Protein AF-A0A0J7MPI2-F1 (afdb_monomer_lite)

Structure (mmCIF, N/CA/C/O backbone):
data_AF-A0A0J7MPI2-F1
#
_entry.id   AF-A0A0J7MPI2-F1
#
loop_
_atom_site.group_PDB
_atom_site.id
_atom_site.type_symbol
_atom_site.label_atom_id
_atom_site.label_alt_id
_atom_site.label_comp_id
_atom_site.label_asym_id
_atom_site.label_entity_id
_atom_site.label_seq_id
_atom_site.pdbx_PDB_ins_code
_atom_site.Cartn_x
_atom_site.Cartn_y
_atom_site.Cartn_z
_atom_site.occupancy
_atom_site.B_iso_or_equiv
_atom_site.auth_seq_id
_atom_site.auth_comp_id
_atom_site.auth_asym_id
_atom_site.auth_atom_id
_atom_site.pdbx_PDB_model_num
ATOM 1 N N . MET A 1 1 ? -25.285 4.098 23.190 1.00 69.00 1 MET A N 1
ATOM 2 C CA . MET A 1 1 ? -24.722 2.794 23.599 1.00 69.00 1 MET A CA 1
ATOM 3 C C . MET A 1 1 ? -25.465 1.722 22.834 1.00 69.00 1 MET A C 1
ATOM 5 O O . MET A 1 1 ? -26.681 1.644 22.967 1.00 69.00 1 MET A O 1
ATOM 9 N N . PHE A 1 2 ? -24.765 0.976 21.987 1.00 82.19 2 PHE A N 1
ATOM 10 C CA . PHE A 1 2 ? -25.363 -0.075 21.171 1.00 82.19 2 PHE A CA 1
ATOM 11 C C . PHE A 1 2 ? -24.973 -1.430 21.741 1.00 82.19 2 PHE A C 1
ATOM 13 O O . PHE A 1 2 ? -23.895 -1.594 22.314 1.00 82.19 2 PHE A O 1
ATOM 20 N N . TYR A 1 3 ? -25.859 -2.403 21.594 1.00 88.19 3 TYR A N 1
ATOM 21 C CA . TYR A 1 3 ? -25.545 -3.785 21.900 1.00 88.19 3 TYR A CA 1
ATOM 22 C C . TYR A 1 3 ? -26.071 -4.677 20.789 1.00 88.19 3 TYR A C 1
ATOM 24 O O . TYR A 1 3 ? -27.081 -4.363 20.160 1.00 88.19 3 TYR A O 1
ATOM 32 N N . PHE A 1 4 ? -25.398 -5.799 20.564 1.00 90.12 4 PHE A N 1
ATOM 33 C CA . PHE A 1 4 ? -25.906 -6.837 19.680 1.00 90.12 4 PHE A CA 1
ATOM 34 C C . PHE A 1 4 ? -25.654 -8.224 20.269 1.00 90.12 4 PHE A C 1
ATOM 36 O O . PHE A 1 4 ? -24.736 -8.444 21.066 1.00 90.12 4 PHE A O 1
ATOM 43 N N . GLN A 1 5 ? -26.529 -9.151 19.894 1.00 94.44 5 GLN A N 1
ATOM 44 C CA . GLN A 1 5 ? -26.438 -10.579 20.162 1.00 94.44 5 GLN A CA 1
ATOM 45 C C . GLN A 1 5 ? -26.844 -11.295 18.880 1.00 94.44 5 GLN A C 1
ATOM 47 O O . GLN A 1 5 ? -27.755 -10.851 18.185 1.00 94.44 5 GLN A O 1
ATOM 52 N N . VAL A 1 6 ? -26.158 -12.384 18.564 1.00 93.81 6 VAL A N 1
ATOM 53 C CA . VAL A 1 6 ? -26.423 -13.202 17.378 1.00 93.81 6 VAL A CA 1
ATOM 54 C C . VAL A 1 6 ? -27.024 -14.521 17.843 1.00 93.81 6 VAL A C 1
ATOM 56 O O . VAL A 1 6 ? -26.698 -15.009 18.923 1.00 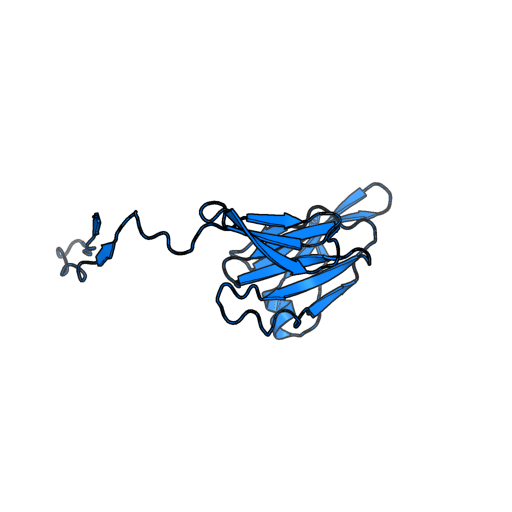93.81 6 VAL A O 1
ATOM 59 N N . GLN A 1 7 ? -27.914 -15.100 17.049 1.00 95.31 7 GLN A N 1
ATOM 60 C CA . GLN A 1 7 ? -28.499 -16.410 17.304 1.00 95.31 7 GLN A CA 1
ATOM 61 C C . GLN A 1 7 ? -28.589 -17.156 15.976 1.00 95.31 7 GLN A C 1
ATOM 63 O O . GLN A 1 7 ? -28.943 -16.559 14.960 1.00 95.31 7 GLN A O 1
ATOM 68 N N . ALA A 1 8 ? -28.259 -18.445 15.972 1.00 94.31 8 ALA A N 1
ATOM 69 C CA . ALA A 1 8 ? -2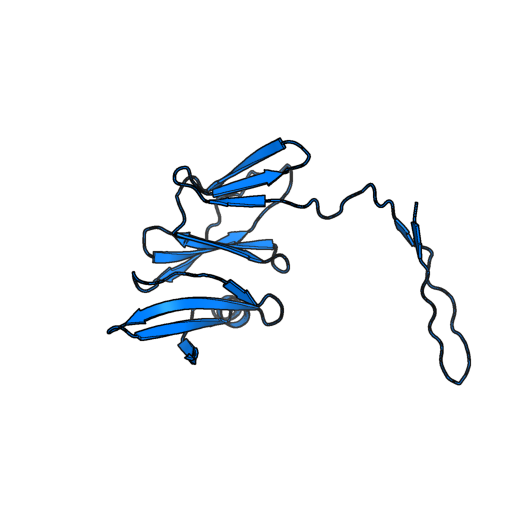8.433 -19.284 14.792 1.00 94.31 8 ALA A CA 1
ATOM 70 C C . ALA A 1 8 ? -29.863 -19.841 14.748 1.00 94.31 8 ALA A C 1
ATOM 72 O O . ALA A 1 8 ? -30.381 -20.286 15.775 1.00 94.31 8 ALA A O 1
ATOM 73 N N . HIS A 1 9 ? -30.477 -19.848 13.565 1.00 96.06 9 HIS A N 1
ATOM 74 C CA . HIS A 1 9 ? -31.795 -20.430 13.321 1.00 96.06 9 HIS A CA 1
ATOM 75 C C . HIS A 1 9 ? -31.705 -21.443 12.178 1.00 96.06 9 HIS A C 1
ATOM 77 O O . HIS A 1 9 ? -31.107 -21.152 11.142 1.00 96.06 9 HIS A O 1
ATOM 83 N N . ASN A 1 10 ? -32.277 -22.628 12.376 1.00 94.31 10 ASN A N 1
ATOM 84 C CA . ASN A 1 10 ? -32.413 -23.660 11.354 1.00 94.31 10 ASN A CA 1
ATOM 85 C C . ASN A 1 10 ? -33.804 -24.314 11.434 1.00 94.31 10 ASN A C 1
ATOM 87 O O . ASN A 1 10 ? -34.626 -23.946 12.269 1.00 94.31 10 ASN A O 1
ATOM 91 N N . GLU A 1 11 ? -34.059 -25.305 10.580 1.00 93.94 11 GLU A N 1
ATOM 92 C CA . GLU A 1 11 ? -35.354 -26.003 10.503 1.00 93.94 11 GLU A CA 1
ATOM 93 C C . GLU A 1 11 ? -35.744 -26.750 11.793 1.00 93.94 11 GLU A C 1
ATOM 95 O O . GLU A 1 11 ? -36.921 -27.013 12.024 1.00 93.94 11 GLU A O 1
ATOM 100 N N . VAL A 1 12 ? -34.771 -27.076 12.651 1.00 92.00 12 VAL A N 1
ATOM 101 C CA . VAL A 1 12 ? -34.980 -27.764 13.939 1.00 92.00 12 VAL A CA 1
ATOM 102 C C . VAL A 1 12 ? -35.236 -26.759 15.075 1.00 92.00 12 VAL A C 1
ATOM 104 O O . VAL A 1 12 ? -35.668 -27.141 16.163 1.00 92.00 12 VAL A O 1
ATOM 107 N N . GLY A 1 13 ? -35.016 -25.465 14.829 1.00 92.69 13 GLY A N 1
ATOM 108 C CA . GLY A 1 13 ? -35.312 -24.376 15.750 1.00 92.69 13 GLY A CA 1
ATOM 109 C C . GLY A 1 13 ? -34.145 -23.412 15.941 1.00 92.69 13 GLY A C 1
ATOM 110 O O . GLY A 1 13 ? -33.254 -23.268 15.102 1.00 92.69 13 GLY A O 1
ATOM 111 N N . THR A 1 14 ? -34.170 -22.704 17.067 1.00 96.06 14 THR A N 1
ATOM 112 C CA . THR A 1 14 ? -33.239 -21.607 17.348 1.00 96.06 14 THR A CA 1
ATOM 113 C C . THR A 1 14 ? -32.230 -22.004 18.426 1.00 96.06 14 THR A C 1
ATOM 115 O O . THR A 1 14 ? -32.611 -22.465 19.502 1.00 96.06 14 THR A O 1
ATOM 118 N N . GLY A 1 15 ? -30.935 -21.820 18.149 1.00 94.25 15 GLY A N 1
ATOM 119 C CA . GLY A 1 15 ? -29.851 -22.055 19.113 1.00 94.25 15 GLY A CA 1
ATOM 120 C C . GLY A 1 15 ? -29.794 -20.983 20.209 1.00 94.25 15 GLY A C 1
ATOM 121 O O . GLY A 1 15 ? -30.583 -20.051 20.187 1.00 94.25 15 GLY A O 1
ATOM 122 N N . PRO A 1 16 ? -28.885 -21.049 21.189 1.00 95.50 16 PRO A N 1
ATOM 123 C CA . PRO A 1 16 ? -28.751 -19.993 22.196 1.00 95.50 16 PRO A CA 1
ATOM 124 C C . PRO A 1 16 ? -28.209 -18.684 21.594 1.00 95.50 16 PRO A C 1
ATOM 126 O O . PRO A 1 16 ? -27.477 -18.697 20.603 1.00 95.50 16 PRO A O 1
ATOM 129 N N . TYR A 1 17 ? -28.535 -17.548 22.219 1.00 95.88 17 TYR A N 1
ATOM 130 C CA . TYR A 1 17 ? -27.897 -16.270 21.891 1.00 95.88 17 TYR A CA 1
ATOM 131 C C . TYR A 1 17 ? -26.406 -16.290 22.241 1.00 95.88 17 TYR A C 1
ATOM 133 O O . TYR A 1 17 ? -25.994 -16.855 23.258 1.00 95.88 17 TYR A O 1
ATOM 141 N N . THR A 1 18 ? -25.602 -15.581 21.451 1.00 95.06 18 THR A N 1
ATOM 142 C CA . THR A 1 18 ? -24.232 -15.240 21.830 1.00 95.06 18 THR A CA 1
ATOM 143 C C . THR A 1 18 ? -24.213 -14.322 23.055 1.00 95.06 18 THR A C 1
ATOM 145 O O . THR A 1 18 ? -25.210 -13.692 23.437 1.00 95.06 18 THR A O 1
ATOM 148 N N . LYS A 1 19 ? -23.036 -14.209 23.680 1.00 94.38 19 LYS A N 1
ATOM 149 C CA . LYS A 1 19 ? -22.794 -13.200 24.716 1.00 94.38 19 LYS A CA 1
ATOM 150 C C . LYS A 1 19 ? -23.101 -11.806 24.165 1.00 94.38 19 LYS A C 1
ATOM 152 O O . LYS A 1 19 ? -22.744 -11.496 23.029 1.00 94.38 19 LYS A O 1
ATOM 157 N N . ARG A 1 20 ? -23.745 -10.972 24.986 1.00 92.00 20 ARG A N 1
ATOM 158 C CA . ARG A 1 20 ? -24.009 -9.568 24.657 1.00 92.00 20 ARG A CA 1
ATOM 159 C C . ARG A 1 20 ? -22.694 -8.821 24.510 1.00 92.00 20 ARG A C 1
ATOM 161 O O . ARG A 1 20 ? -21.903 -8.779 25.449 1.00 92.00 20 ARG A O 1
ATOM 168 N N . ILE A 1 21 ? -22.506 -8.214 23.346 1.00 88.25 21 ILE A N 1
ATOM 169 C CA . ILE A 1 21 ? -21.409 -7.288 23.093 1.00 88.25 21 ILE A CA 1
ATOM 170 C C . ILE A 1 21 ? -21.987 -5.885 23.201 1.00 88.25 21 ILE A C 1
ATOM 172 O O . ILE A 1 21 ? -22.954 -5.558 22.514 1.00 88.25 21 ILE A O 1
ATOM 176 N N . ASN A 1 22 ? -21.411 -5.081 24.091 1.00 87.88 22 ASN A N 1
ATOM 177 C CA . ASN A 1 22 ? -21.738 -3.669 24.235 1.00 87.88 22 ASN A CA 1
ATOM 178 C C . ASN A 1 22 ? -20.658 -2.859 23.522 1.00 87.88 22 ASN A C 1
ATOM 180 O O . ASN A 1 22 ? -19.475 -3.049 23.805 1.00 87.88 22 ASN A O 1
ATOM 184 N N . ILE A 1 23 ? -21.063 -1.955 22.635 1.00 80.75 23 ILE A N 1
ATOM 185 C CA . ILE A 1 23 ? -20.154 -1.058 21.928 1.00 80.75 23 ILE A CA 1
ATOM 186 C C . ILE A 1 23 ? -20.615 0.391 22.082 1.00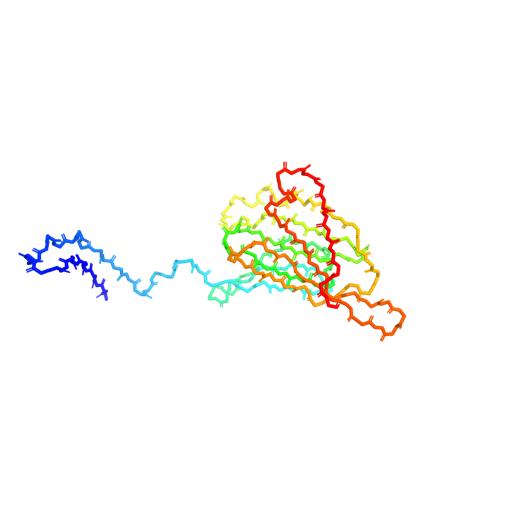 80.75 23 ILE A C 1
ATOM 188 O O . ILE A 1 23 ? -21.810 0.717 22.042 1.00 80.75 23 ILE A O 1
ATOM 192 N N . SER A 1 24 ? -19.645 1.272 22.303 1.00 81.62 24 SER A N 1
ATOM 193 C CA . SER A 1 24 ? -19.850 2.707 22.195 1.00 81.62 24 SER A CA 1
ATOM 194 C C . SER A 1 24 ? -19.484 3.126 20.782 1.00 81.62 24 SER A C 1
ATOM 196 O O . SER A 1 24 ? -18.390 2.829 20.324 1.00 81.62 24 SER A O 1
ATOM 198 N N . THR A 1 25 ? -20.374 3.840 20.102 1.00 76.56 25 THR A N 1
ATOM 199 C CA . THR A 1 25 ? -20.035 4.511 18.837 1.00 76.56 25 THR A CA 1
ATOM 200 C C . THR A 1 25 ? -19.180 5.756 19.058 1.00 76.56 25 THR A C 1
ATOM 202 O O . THR A 1 25 ? -18.796 6.393 18.093 1.00 76.56 25 THR A O 1
ATOM 205 N N . SER A 1 26 ? -18.916 6.124 20.316 1.00 79.81 26 SER A N 1
ATOM 206 C CA . SER A 1 26 ? -17.973 7.185 20.674 1.00 79.81 26 SER A CA 1
ATOM 207 C C . SER A 1 26 ? -16.530 6.684 20.795 1.00 79.81 26 SER A C 1
ATOM 209 O O . SER A 1 26 ? -15.634 7.506 20.911 1.00 79.81 26 SER A O 1
ATOM 211 N N . ASP A 1 27 ? -16.307 5.364 20.814 1.00 75.56 27 ASP A N 1
ATOM 212 C CA . ASP A 1 27 ? -14.967 4.766 20.817 1.00 75.56 27 ASP A CA 1
ATOM 213 C C . ASP A 1 27 ? -14.637 4.283 19.402 1.00 75.56 27 ASP A C 1
ATOM 215 O O . ASP A 1 27 ? -14.977 3.159 19.019 1.00 75.56 27 ASP A O 1
ATOM 219 N N . GLU A 1 28 ? -13.974 5.129 18.619 1.00 69.94 28 GLU A N 1
ATOM 220 C CA . GLU A 1 28 ? -13.490 4.745 17.295 1.00 69.94 28 GLU A CA 1
ATOM 221 C C . GLU A 1 28 ? -12.300 3.790 17.421 1.00 69.94 28 GLU A C 1
ATOM 223 O O . GLU A 1 28 ? -11.270 4.106 18.021 1.00 69.94 28 GLU A O 1
ATOM 228 N N . LYS A 1 29 ? -12.459 2.570 16.896 1.00 72.88 29 LYS A N 1
ATOM 229 C CA . LYS A 1 29 ? -11.418 1.537 16.903 1.00 72.88 29 LYS A CA 1
ATOM 230 C C . LYS A 1 29 ? -11.445 0.741 15.591 1.00 72.88 29 LYS A C 1
ATOM 232 O O . LYS A 1 29 ? -12.371 -0.050 15.405 1.00 72.88 29 LYS A O 1
ATOM 237 N N . PRO A 1 30 ? -10.422 0.868 14.724 1.00 74.31 30 PRO A N 1
ATOM 238 C CA . PRO A 1 30 ? -9.276 1.778 14.839 1.00 74.31 30 PRO A CA 1
ATOM 239 C C . PRO A 1 30 ? -9.669 3.243 14.589 1.00 74.31 30 PRO A C 1
ATOM 241 O O . PRO A 1 30 ? -10.673 3.505 13.934 1.00 74.31 30 PRO A O 1
ATOM 244 N N . VAL A 1 31 ? -8.856 4.174 15.094 1.00 80.31 31 VAL A N 1
ATOM 245 C CA . VAL A 1 31 ? -8.978 5.605 14.773 1.00 80.31 31 VAL A CA 1
ATOM 246 C C . VAL A 1 31 ? -8.677 5.802 13.277 1.00 80.31 31 VAL A C 1
ATOM 248 O O . VAL A 1 31 ? -7.670 5.261 12.801 1.00 80.31 31 VAL A O 1
ATOM 251 N N . PRO A 1 32 ? -9.521 6.517 12.513 1.00 85.06 32 PRO A N 1
ATOM 252 C CA . PRO A 1 32 ? -9.239 6.874 11.129 1.00 85.06 32 PRO A CA 1
ATOM 253 C C . PRO A 1 32 ? -8.003 7.774 11.036 1.00 85.06 32 PRO A C 1
ATOM 255 O O . PRO A 1 32 ? -7.934 8.829 11.659 1.00 85.06 32 PRO A O 1
ATOM 258 N N . LEU A 1 33 ? -7.027 7.376 10.222 1.00 88.06 33 LEU A N 1
ATOM 259 C CA . LEU A 1 33 ? -5.796 8.137 10.011 1.00 88.06 33 LEU A CA 1
ATOM 260 C C . LEU A 1 33 ? -5.648 8.511 8.539 1.00 88.06 33 LEU A C 1
ATOM 262 O O . LEU A 1 33 ? -5.975 7.725 7.648 1.00 88.06 33 LEU A O 1
ATOM 266 N N . LEU A 1 34 ? -5.100 9.697 8.287 1.00 92.19 34 LEU A N 1
ATOM 267 C CA . LEU A 1 34 ? -4.760 10.163 6.952 1.00 92.19 34 LEU A CA 1
ATOM 268 C C . LEU A 1 34 ? -3.265 9.968 6.698 1.00 92.19 34 LEU A C 1
ATOM 270 O O . LEU A 1 34 ? -2.425 10.604 7.331 1.00 92.19 34 LEU A O 1
ATOM 274 N N . LEU A 1 35 ? -2.929 9.119 5.730 1.00 92.25 35 LEU A N 1
ATOM 275 C CA . LEU A 1 35 ? -1.570 9.005 5.214 1.00 92.25 35 LEU A CA 1
ATOM 276 C C . LEU A 1 35 ? -1.352 10.063 4.127 1.00 92.25 35 LEU A C 1
ATOM 278 O O . LEU A 1 35 ? -2.125 10.163 3.176 1.00 92.25 35 LEU A O 1
ATOM 282 N N . THR A 1 36 ? -0.296 10.854 4.267 1.00 91.94 36 THR A N 1
ATOM 283 C CA . THR A 1 36 ? 0.031 11.958 3.362 1.00 91.94 36 THR A CA 1
ATOM 284 C C . THR A 1 36 ? 1.458 11.824 2.852 1.00 91.94 36 THR A C 1
ATOM 286 O O . THR A 1 36 ? 2.358 11.423 3.590 1.00 91.94 36 THR A O 1
ATOM 289 N N . SER A 1 37 ? 1.677 12.194 1.592 1.00 91.75 37 SER A N 1
ATOM 290 C CA . SER A 1 37 ? 3.010 12.330 1.003 1.00 91.75 37 SER A CA 1
ATOM 291 C C . SER A 1 37 ? 3.181 13.732 0.436 1.00 91.75 37 SER A C 1
ATOM 293 O O . SER A 1 37 ? 2.275 14.299 -0.176 1.00 91.75 37 SER A O 1
ATOM 295 N N . SER A 1 38 ? 4.347 14.324 0.675 1.00 91.38 38 SER A N 1
ATOM 296 C CA . SER A 1 38 ? 4.685 15.668 0.225 1.00 91.38 38 SER A CA 1
ATOM 297 C C . SER A 1 38 ? 6.164 15.758 -0.153 1.00 91.38 38 SER A C 1
ATOM 299 O O . SER A 1 38 ? 6.936 14.816 0.010 1.00 91.38 38 SER A O 1
ATOM 301 N N . ARG A 1 39 ? 6.606 16.937 -0.608 1.00 88.00 39 ARG A N 1
ATOM 302 C CA . ARG A 1 39 ? 8.042 17.221 -0.794 1.00 88.00 39 ARG A CA 1
ATOM 303 C C . ARG A 1 39 ? 8.852 17.192 0.509 1.00 88.00 39 ARG A C 1
ATOM 305 O O . ARG A 1 39 ? 10.069 17.235 0.446 1.00 88.00 39 ARG A O 1
ATOM 312 N N . ARG A 1 40 ? 8.191 17.178 1.670 1.00 87.56 40 ARG A N 1
ATOM 313 C CA . ARG A 1 40 ? 8.815 17.121 3.003 1.00 87.56 40 ARG A CA 1
ATOM 314 C C . ARG A 1 40 ? 8.742 15.720 3.621 1.00 87.56 40 ARG A C 1
ATOM 316 O O . ARG A 1 40 ? 8.842 15.597 4.836 1.00 87.56 40 ARG A O 1
ATOM 323 N N . GLY A 1 41 ? 8.477 14.710 2.796 1.00 90.62 41 GLY A N 1
ATOM 324 C CA . GLY A 1 41 ? 8.332 13.332 3.230 1.00 90.62 41 GLY A CA 1
ATOM 325 C C . GLY A 1 41 ? 6.888 12.895 3.447 1.00 90.62 41 GLY A C 1
ATOM 326 O O . GLY A 1 41 ? 5.931 13.566 3.031 1.00 90.62 41 GLY A O 1
ATOM 327 N N . MET A 1 42 ? 6.765 11.735 4.082 1.00 92.25 42 MET A N 1
ATOM 328 C CA . MET A 1 42 ? 5.527 11.020 4.357 1.00 92.25 42 MET A CA 1
ATOM 329 C C . MET A 1 42 ? 5.128 11.210 5.817 1.00 92.25 42 MET A C 1
ATOM 331 O O . MET A 1 42 ? 5.956 11.091 6.723 1.00 92.25 42 MET A O 1
ATOM 335 N N . LYS A 1 43 ? 3.851 11.500 6.053 1.00 91.44 43 LYS A N 1
ATOM 336 C CA . LYS A 1 43 ? 3.304 11.735 7.389 1.00 91.44 43 LYS A CA 1
ATOM 337 C C . LYS A 1 43 ? 1.979 11.032 7.564 1.00 91.44 43 LYS A C 1
ATOM 339 O O . LYS A 1 43 ? 1.208 10.918 6.613 1.00 91.44 43 LYS A O 1
ATOM 344 N N . VAL A 1 44 ? 1.689 10.656 8.796 1.00 90.50 44 VAL A N 1
ATOM 345 C CA . VAL A 1 44 ? 0.377 10.161 9.193 1.00 90.50 44 VAL A CA 1
ATOM 346 C C . VAL A 1 44 ? -0.252 11.190 10.119 1.00 90.50 44 VAL A C 1
ATOM 348 O O . VAL A 1 44 ? 0.395 11.691 11.036 1.00 90.50 44 VAL A O 1
ATOM 351 N N . LEU A 1 45 ? -1.496 11.538 9.827 1.00 90.31 45 LEU A N 1
ATOM 352 C CA . LEU A 1 45 ? -2.255 12.576 10.502 1.00 90.31 45 LEU A CA 1
ATOM 353 C C . LEU A 1 45 ? -3.489 11.958 11.150 1.00 90.31 45 LEU A C 1
ATOM 355 O O . LEU A 1 45 ? -4.277 11.281 10.489 1.00 90.31 45 LEU A O 1
ATOM 359 N N . ASP A 1 46 ? -3.656 12.235 12.434 1.00 88.38 46 ASP A N 1
ATOM 360 C CA . ASP A 1 46 ? -4.923 12.080 13.132 1.00 88.38 46 ASP A CA 1
ATOM 361 C C . ASP A 1 46 ? -5.711 13.386 12.961 1.00 88.38 46 ASP A C 1
ATOM 363 O O . ASP A 1 46 ? -5.304 14.448 13.445 1.00 88.38 46 ASP A O 1
ATOM 367 N N . MET A 1 47 ? -6.802 13.320 12.196 1.00 88.19 47 MET A N 1
ATOM 368 C CA . MET A 1 47 ? -7.614 14.492 11.858 1.00 88.19 47 MET A CA 1
ATOM 369 C C . MET A 1 47 ? -8.422 15.010 13.052 1.00 88.19 47 MET A C 1
ATOM 371 O O . MET A 1 47 ? -8.709 16.208 13.106 1.00 88.19 47 MET A O 1
ATOM 375 N N . ASP A 1 48 ? -8.761 14.137 14.000 1.00 86.00 48 ASP A N 1
ATOM 376 C CA . ASP A 1 48 ? -9.571 14.484 15.166 1.00 86.00 48 ASP A CA 1
ATOM 377 C C . ASP A 1 48 ? -8.716 15.180 16.223 1.00 86.00 48 ASP A C 1
ATOM 379 O O . ASP A 1 48 ? -9.108 16.211 16.774 1.00 86.00 48 ASP A O 1
ATOM 383 N N . LEU A 1 49 ? -7.510 14.657 16.461 1.00 86.56 49 LEU A N 1
ATOM 384 C CA . LEU A 1 49 ? -6.536 15.258 17.374 1.00 86.56 49 LEU A CA 1
ATOM 385 C C . LEU A 1 49 ? -5.775 16.435 16.754 1.00 86.56 49 LEU A C 1
ATOM 387 O O . LEU A 1 49 ? -5.144 17.201 17.482 1.00 86.56 49 LEU A O 1
ATOM 391 N N . GLN A 1 50 ? -5.837 16.591 15.428 1.00 89.06 50 GLN A N 1
ATOM 392 C CA . GLN A 1 50 ? -5.053 17.567 14.662 1.00 89.06 50 GLN A CA 1
ATOM 393 C C . GLN A 1 50 ? -3.542 17.428 14.904 1.00 89.06 50 GLN A C 1
ATOM 395 O O . GLN A 1 50 ? -2.806 18.415 14.954 1.00 89.06 50 GLN A O 1
ATOM 400 N N . THR A 1 51 ? -3.078 16.189 15.057 1.00 88.31 51 THR A N 1
ATOM 401 C CA . THR A 1 51 ? -1.669 15.859 15.300 1.00 88.31 51 THR A CA 1
ATOM 402 C C . THR A 1 51 ? -1.111 15.009 14.175 1.00 88.31 51 THR A C 1
ATOM 404 O O . THR A 1 51 ? -1.733 14.022 13.783 1.00 88.31 51 THR A O 1
ATOM 407 N N . ASP A 1 52 ? 0.085 15.343 13.695 1.00 87.12 52 ASP A N 1
ATOM 408 C CA . ASP A 1 52 ? 0.818 14.546 12.718 1.00 87.12 52 ASP A CA 1
ATOM 409 C C . ASP A 1 52 ? 2.074 13.903 13.314 1.00 87.12 52 ASP A C 1
ATOM 411 O O . ASP A 1 52 ? 2.637 14.348 14.314 1.00 87.12 52 ASP A O 1
ATOM 415 N N . PHE A 1 53 ? 2.530 12.838 12.663 1.00 85.88 53 PHE A N 1
ATOM 416 C CA . PHE A 1 53 ? 3.843 12.259 12.899 1.00 85.88 53 PHE A CA 1
ATOM 417 C C . PHE A 1 53 ? 4.547 11.976 11.575 1.00 85.88 53 PHE A C 1
ATOM 419 O O . PHE A 1 53 ? 3.929 11.573 10.584 1.00 85.88 53 PHE A O 1
ATOM 426 N N . ALA A 1 54 ? 5.857 12.225 11.551 1.00 87.38 54 ALA A N 1
ATOM 427 C CA . ALA A 1 54 ? 6.698 11.900 10.411 1.00 87.38 54 ALA A CA 1
ATOM 428 C C . ALA A 1 54 ? 6.894 10.383 10.344 1.00 87.38 54 ALA A C 1
ATOM 430 O O . ALA A 1 54 ? 7.332 9.768 11.312 1.00 87.38 54 ALA A O 1
ATOM 431 N N . PHE A 1 55 ? 6.550 9.797 9.201 1.00 86.81 55 PHE A N 1
ATOM 432 C CA . PHE A 1 55 ? 6.791 8.385 8.919 1.00 86.81 55 PHE A CA 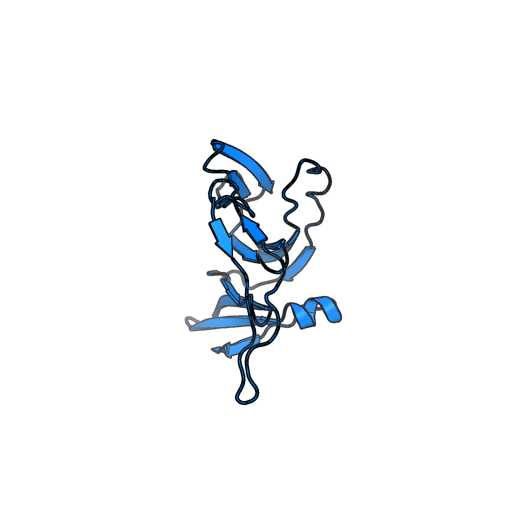1
ATOM 433 C C . PHE A 1 55 ? 8.120 8.195 8.187 1.00 86.81 55 PHE A C 1
ATOM 435 O O . PHE A 1 55 ? 8.886 7.298 8.505 1.00 86.81 55 PHE A O 1
ATOM 442 N N . ASN A 1 56 ? 8.403 9.059 7.214 1.00 87.44 56 ASN A N 1
ATOM 443 C CA . ASN A 1 56 ? 9.643 9.034 6.449 1.00 87.44 56 ASN A CA 1
ATOM 444 C C . ASN A 1 56 ? 9.972 10.458 5.992 1.00 87.44 56 ASN A C 1
ATOM 446 O O . ASN A 1 56 ? 9.082 11.184 5.550 1.00 87.44 56 ASN A O 1
ATOM 450 N N . GLU A 1 57 ? 11.233 10.864 6.096 1.00 86.06 57 GLU A N 1
ATOM 451 C CA . GLU A 1 57 ? 11.693 12.200 5.699 1.00 86.06 57 GLU A CA 1
ATOM 452 C C . GLU A 1 57 ? 11.826 12.356 4.177 1.00 86.06 57 GLU A C 1
ATOM 454 O O . GLU A 1 57 ? 11.778 13.470 3.651 1.00 86.06 57 GLU A O 1
ATOM 459 N N . TYR A 1 58 ? 11.944 11.240 3.457 1.00 87.19 58 TYR A N 1
ATOM 460 C CA . TYR A 1 58 ? 12.087 11.216 2.011 1.00 87.19 58 TYR A CA 1
ATOM 461 C C . TYR A 1 58 ? 10.734 11.215 1.310 1.00 87.19 58 TYR A C 1
ATOM 463 O O . TYR A 1 58 ? 9.756 10.597 1.742 1.00 87.19 58 TYR A O 1
ATOM 471 N N . ARG A 1 59 ? 10.689 11.927 0.186 1.00 89.06 59 ARG A N 1
ATOM 472 C CA . ARG A 1 59 ? 9.520 11.985 -0.682 1.00 89.06 59 ARG A CA 1
ATOM 473 C C . ARG A 1 59 ? 9.263 10.612 -1.313 1.00 89.06 59 ARG A C 1
ATOM 475 O O . ARG A 1 59 ? 10.189 9.924 -1.735 1.00 89.06 59 ARG A O 1
ATOM 482 N N . SER A 1 60 ? 7.988 10.256 -1.433 1.00 93.81 60 SER A N 1
ATOM 483 C CA . SER A 1 60 ? 7.548 9.166 -2.301 1.00 93.81 60 SER A CA 1
ATOM 484 C C . SER A 1 60 ? 6.987 9.697 -3.619 1.00 93.81 60 SER A C 1
ATOM 486 O O . SER A 1 60 ? 6.461 10.815 -3.695 1.00 93.81 60 SER A O 1
ATOM 488 N N . VAL A 1 61 ? 7.119 8.883 -4.662 1.00 94.38 61 VAL A N 1
ATOM 489 C CA . VAL A 1 61 ? 6.441 9.065 -5.949 1.00 94.38 61 VAL A CA 1
ATOM 490 C C . VAL A 1 61 ? 4.977 8.661 -5.798 1.00 94.38 61 VAL A C 1
ATOM 492 O O . VAL A 1 61 ? 4.093 9.456 -6.094 1.00 94.38 61 VAL A O 1
ATOM 495 N N . GLU A 1 62 ? 4.748 7.473 -5.243 1.00 95.50 62 GLU A N 1
ATOM 496 C CA . GLU A 1 62 ? 3.434 6.899 -4.947 1.00 95.50 62 GLU A CA 1
ATOM 497 C C . GLU A 1 62 ? 3.447 6.269 -3.559 1.00 95.50 62 GLU A C 1
ATOM 499 O O . GLU A 1 62 ? 4.504 5.853 -3.086 1.00 95.50 62 GLU A O 1
ATOM 504 N N . ILE A 1 63 ? 2.289 6.170 -2.909 1.00 95.81 63 ILE A N 1
ATOM 505 C CA . ILE A 1 63 ? 2.160 5.591 -1.568 1.00 95.81 63 ILE A CA 1
ATOM 506 C C . ILE A 1 63 ? 0.806 4.904 -1.393 1.00 95.81 63 ILE A C 1
ATOM 508 O O . ILE A 1 63 ? -0.224 5.433 -1.800 1.00 95.81 63 ILE A O 1
ATOM 512 N N . ILE A 1 64 ? 0.799 3.741 -0.747 1.00 96.06 64 ILE A N 1
ATOM 513 C CA . ILE A 1 64 ? -0.419 3.001 -0.420 1.00 96.06 64 ILE A CA 1
ATOM 514 C C . ILE A 1 64 ? -0.288 2.306 0.939 1.00 96.06 64 ILE A C 1
ATOM 516 O O . ILE A 1 64 ? 0.804 1.927 1.364 1.00 96.06 64 ILE A O 1
ATOM 520 N N . TYR A 1 65 ? -1.413 2.128 1.629 1.00 93.88 65 TYR A N 1
ATOM 521 C CA . TYR A 1 65 ? -1.488 1.452 2.924 1.00 93.88 65 TYR A CA 1
ATOM 522 C C . TYR A 1 65 ? -2.302 0.155 2.832 1.00 93.88 65 TYR A C 1
ATOM 524 O O . TYR A 1 65 ? -3.409 0.139 2.297 1.00 93.88 65 TYR A O 1
ATOM 532 N N . SER A 1 66 ? -1.764 -0.924 3.401 1.00 93.00 66 SER A N 1
ATOM 533 C CA . SER A 1 66 ? -2.430 -2.214 3.588 1.00 93.00 66 SER A CA 1
ATOM 534 C C . SER A 1 66 ? -2.944 -2.317 5.020 1.00 93.00 66 SER A C 1
ATOM 536 O O . SER A 1 66 ? -2.171 -2.560 5.946 1.00 93.00 66 SER A O 1
ATOM 538 N N . ALA A 1 67 ? -4.257 -2.166 5.218 1.00 87.62 67 ALA A N 1
ATOM 539 C CA . ALA A 1 67 ? -4.866 -2.293 6.544 1.00 87.62 67 ALA A CA 1
ATOM 540 C C . ALA A 1 67 ? -4.779 -3.721 7.108 1.00 87.62 67 ALA A C 1
ATOM 542 O O . ALA A 1 67 ? -4.647 -3.891 8.319 1.00 87.62 67 ALA A O 1
ATOM 543 N N . LEU A 1 68 ? -4.823 -4.735 6.235 1.00 88.94 68 LEU A N 1
ATOM 544 C CA . LEU A 1 68 ? -4.716 -6.144 6.620 1.00 88.94 68 LEU A CA 1
ATOM 545 C C . LEU A 1 68 ? -3.338 -6.462 7.215 1.00 88.94 68 LEU A C 1
ATOM 547 O O . LEU A 1 68 ? -3.245 -7.167 8.216 1.00 88.94 68 LEU A O 1
ATOM 551 N N . GLU A 1 69 ? -2.277 -5.937 6.603 1.00 87.62 69 GLU A N 1
ATOM 552 C CA . GLU A 1 69 ? -0.893 -6.211 7.009 1.00 87.62 69 GLU A CA 1
ATOM 553 C C . GLU A 1 69 ? -0.318 -5.139 7.935 1.00 87.62 69 GLU A C 1
ATOM 555 O O . GLU A 1 69 ? 0.742 -5.349 8.514 1.00 87.62 69 GLU A O 1
ATOM 560 N N . ARG A 1 70 ? -1.009 -3.999 8.073 1.00 89.06 70 ARG A N 1
ATOM 561 C CA . ARG A 1 70 ? -0.519 -2.781 8.735 1.00 89.06 70 ARG A CA 1
ATOM 562 C C . ARG A 1 70 ? 0.815 -2.320 8.145 1.00 89.06 70 ARG A C 1
ATOM 564 O O . ARG A 1 70 ? 1.722 -1.937 8.874 1.00 89.06 70 ARG A O 1
ATOM 571 N N . LYS A 1 71 ? 0.919 -2.354 6.815 1.00 91.62 71 LYS A N 1
ATOM 572 C CA . LYS A 1 71 ? 2.125 -1.983 6.062 1.00 91.62 71 LYS A CA 1
ATOM 573 C C . LYS A 1 71 ? 1.868 -0.815 5.131 1.00 91.62 71 LYS A C 1
ATOM 575 O O . LYS A 1 71 ? 0.790 -0.705 4.551 1.00 91.62 71 LYS A O 1
ATOM 580 N N . ILE A 1 72 ? 2.878 0.024 4.962 1.00 94.06 72 ILE A N 1
ATOM 581 C CA . ILE A 1 72 ? 2.934 1.033 3.910 1.00 94.06 72 ILE A CA 1
ATOM 582 C C . ILE A 1 72 ? 3.854 0.514 2.812 1.00 94.06 72 ILE A C 1
ATOM 584 O O . ILE A 1 72 ? 4.956 0.036 3.087 1.00 94.06 72 ILE A O 1
ATOM 588 N N . TYR A 1 73 ? 3.390 0.645 1.575 1.00 96.06 73 TYR A N 1
ATOM 589 C CA . TYR A 1 73 ? 4.171 0.416 0.370 1.00 96.06 73 TYR A CA 1
ATOM 590 C C . TYR A 1 73 ? 4.309 1.736 -0.373 1.00 96.06 73 TYR A C 1
ATOM 592 O O . TYR A 1 73 ? 3.340 2.488 -0.493 1.00 96.06 73 TYR A O 1
ATOM 600 N N . TRP A 1 74 ? 5.502 2.041 -0.863 1.00 96.94 74 TRP A N 1
ATOM 601 C CA . TRP A 1 74 ? 5.724 3.252 -1.644 1.00 96.94 74 TRP A CA 1
ATOM 602 C C . TRP A 1 74 ? 6.801 3.038 -2.693 1.00 96.94 74 TRP A C 1
ATOM 604 O O . TRP A 1 74 ? 7.658 2.165 -2.562 1.00 96.94 74 TRP A O 1
ATOM 614 N N . ILE A 1 75 ? 6.747 3.875 -3.722 1.00 97.38 75 ILE A N 1
ATOM 615 C CA . ILE A 1 75 ? 7.816 4.011 -4.708 1.00 97.38 75 ILE A CA 1
ATOM 616 C C . ILE A 1 75 ? 8.643 5.222 -4.286 1.00 97.38 75 ILE A C 1
ATOM 618 O O . ILE A 1 75 ? 8.090 6.312 -4.098 1.00 97.38 75 ILE A O 1
ATOM 622 N N . ASN A 1 76 ? 9.944 5.047 -4.067 1.00 95.06 76 ASN A N 1
ATOM 623 C CA . ASN A 1 76 ? 10.833 6.161 -3.727 1.00 95.06 76 ASN A CA 1
ATOM 624 C C . ASN A 1 76 ? 11.314 6.911 -4.986 1.00 95.06 76 ASN A C 1
ATOM 626 O O . ASN A 1 76 ? 11.006 6.537 -6.114 1.00 95.06 76 ASN A O 1
ATOM 630 N N . GLU A 1 77 ? 12.087 7.983 -4.807 1.00 94.06 77 GLU A N 1
ATOM 631 C CA . GLU A 1 77 ? 12.616 8.782 -5.929 1.00 94.06 77 GLU A CA 1
ATOM 632 C C . GLU A 1 77 ? 13.730 8.084 -6.732 1.00 94.06 77 GLU A C 1
ATOM 634 O O . GLU A 1 77 ? 14.211 8.636 -7.718 1.00 94.06 77 GLU A O 1
ATOM 639 N N . MET A 1 78 ? 14.134 6.876 -6.330 1.00 95.88 78 MET A N 1
ATOM 640 C CA . MET A 1 78 ? 15.044 6.000 -7.075 1.00 95.88 78 MET A CA 1
ATOM 641 C C . MET A 1 78 ? 14.293 4.878 -7.809 1.00 95.88 78 MET A C 1
ATOM 643 O O . MET A 1 78 ? 14.933 3.975 -8.335 1.00 95.88 78 MET A O 1
ATOM 647 N N . TRP A 1 79 ? 12.954 4.945 -7.871 1.00 97.31 79 TRP A N 1
ATOM 648 C CA . TRP A 1 79 ? 12.085 3.914 -8.454 1.00 97.31 79 TRP A CA 1
ATOM 649 C C . TRP A 1 79 ? 12.244 2.536 -7.814 1.00 97.31 79 TRP A C 1
ATOM 651 O O . TRP A 1 79 ? 12.080 1.501 -8.448 1.00 97.31 79 TRP A O 1
ATOM 661 N N . GLU A 1 80 ? 12.506 2.516 -6.515 1.00 97.19 80 GLU A N 1
ATOM 662 C CA . GLU A 1 80 ? 12.500 1.293 -5.729 1.00 97.19 80 GLU A CA 1
ATOM 663 C C . GLU A 1 80 ? 11.136 1.139 -5.056 1.00 97.19 80 GLU A C 1
ATOM 665 O O . GLU A 1 80 ? 10.632 2.074 -4.420 1.00 97.19 80 GLU A O 1
ATOM 670 N N . LEU A 1 81 ? 10.550 -0.053 -5.165 1.00 97.88 81 LEU A N 1
ATOM 671 C CA . LEU A 1 81 ? 9.381 -0.429 -4.383 1.00 97.88 81 LEU A CA 1
ATOM 672 C C . LEU A 1 81 ? 9.841 -0.804 -2.977 1.00 97.88 81 LEU A C 1
ATOM 674 O O . LEU A 1 81 ? 10.603 -1.758 -2.802 1.00 97.88 81 LEU A O 1
ATOM 678 N N . ILE A 1 82 ? 9.366 -0.080 -1.972 1.00 96.44 82 ILE A N 1
ATOM 679 C CA . ILE A 1 82 ? 9.741 -0.284 -0.575 1.00 96.44 82 ILE A CA 1
ATOM 680 C C . ILE A 1 82 ? 8.501 -0.637 0.252 1.00 96.44 82 ILE A C 1
ATOM 682 O O . ILE A 1 82 ? 7.397 -0.167 -0.024 1.00 96.44 82 ILE A O 1
ATOM 686 N N . SER A 1 83 ? 8.689 -1.458 1.283 1.00 95.06 83 SER A N 1
ATOM 687 C CA . SER A 1 83 ? 7.692 -1.779 2.306 1.00 95.06 83 SER A CA 1
ATOM 688 C C . SER A 1 83 ? 8.199 -1.393 3.688 1.00 95.06 83 SER A C 1
ATOM 690 O O . SER A 1 83 ? 9.384 -1.527 3.981 1.00 95.06 83 SER A O 1
ATOM 692 N N . SER A 1 84 ? 7.292 -0.992 4.573 1.00 92.38 84 SER A N 1
ATOM 693 C CA . SER A 1 84 ? 7.577 -0.818 6.000 1.00 92.38 84 SER A CA 1
ATOM 694 C C . SER A 1 84 ? 6.316 -1.031 6.829 1.00 92.38 84 SER A C 1
ATOM 696 O O . SER A 1 84 ? 5.201 -0.824 6.344 1.00 92.38 84 SER A O 1
ATOM 698 N N . ASP A 1 85 ? 6.490 -1.490 8.062 1.00 89.69 85 ASP A N 1
ATOM 699 C CA . ASP A 1 85 ? 5.398 -1.643 9.017 1.00 89.69 85 ASP A CA 1
ATOM 700 C C . ASP A 1 85 ? 4.955 -0.268 9.537 1.00 89.69 85 ASP A C 1
ATOM 702 O O . ASP A 1 85 ? 5.771 0.601 9.844 1.00 89.69 85 ASP A O 1
ATOM 706 N N . LEU A 1 86 ? 3.644 -0.072 9.680 1.00 84.31 86 LEU A N 1
ATOM 707 C CA . LEU A 1 86 ? 3.077 1.102 10.330 1.00 84.31 86 LEU A CA 1
ATOM 708 C C . LEU A 1 86 ? 2.723 0.768 11.782 1.00 84.31 86 LEU A C 1
ATOM 710 O O . LEU A 1 86 ? 1.650 0.237 12.090 1.00 84.31 86 LEU A O 1
ATOM 714 N N . TYR A 1 87 ? 3.622 1.130 12.693 1.00 75.06 87 TYR A N 1
ATOM 715 C CA . TYR A 1 87 ? 3.379 1.048 14.128 1.00 75.06 87 TYR A CA 1
ATOM 716 C C . TYR A 1 87 ? 2.570 2.266 14.590 1.00 75.06 87 TYR A C 1
ATOM 718 O O . TYR A 1 87 ? 3.076 3.378 14.692 1.00 75.06 87 TYR A O 1
ATOM 726 N N . THR A 1 88 ? 1.281 2.062 14.863 1.00 60.78 88 THR A N 1
ATOM 727 C CA . THR A 1 88 ? 0.407 3.079 15.468 1.00 60.78 88 THR A CA 1
ATOM 728 C C . THR A 1 88 ? 0.406 2.898 16.996 1.00 60.78 88 THR A C 1
ATOM 730 O O . THR A 1 88 ? -0.280 2.002 17.498 1.00 60.78 88 THR A O 1
ATOM 733 N N . GLY A 1 89 ? 1.189 3.691 17.738 1.00 57.59 89 GLY A N 1
ATOM 734 C CA . GLY A 1 89 ? 1.285 3.652 19.210 1.00 57.59 89 GLY A CA 1
ATOM 735 C C . GLY A 1 89 ? 2.530 4.373 19.755 1.00 57.59 89 GLY A C 1
ATOM 736 O O . GLY A 1 89 ? 3.403 4.721 18.979 1.00 57.59 89 GLY A O 1
ATOM 737 N N . TRP A 1 90 ? 2.633 4.580 21.078 1.00 49.34 90 TRP A N 1
ATOM 738 C CA . TRP A 1 90 ? 3.740 5.321 21.729 1.00 49.34 90 TRP A CA 1
ATOM 739 C C . TRP A 1 90 ? 5.146 4.711 21.545 1.00 49.34 90 TRP A C 1
ATOM 741 O O . TRP A 1 90 ? 6.135 5.404 21.778 1.00 49.34 90 TRP A O 1
ATOM 751 N N . ASP A 1 91 ? 5.251 3.459 21.092 1.00 48.78 91 ASP A N 1
ATOM 752 C CA . ASP A 1 91 ? 6.516 2.794 20.750 1.00 48.78 91 ASP A CA 1
ATOM 753 C C . ASP A 1 91 ? 6.968 3.149 19.320 1.00 48.78 91 ASP A C 1
ATOM 755 O O . ASP A 1 91 ? 7.166 2.292 18.461 1.00 48.78 91 ASP A O 1
ATOM 759 N N . TYR A 1 92 ? 7.157 4.443 19.055 1.00 54.41 92 TYR A N 1
ATOM 760 C CA . TYR A 1 92 ? 7.641 4.982 17.773 1.00 54.41 92 TYR A CA 1
ATOM 761 C C . TYR A 1 92 ? 9.145 4.728 17.517 1.00 54.41 92 TYR A C 1
ATOM 763 O O . TYR A 1 92 ? 9.742 5.332 16.630 1.00 54.41 92 TYR A O 1
ATOM 771 N N . ALA A 1 93 ? 9.786 3.860 18.303 1.00 45.25 93 ALA A N 1
ATOM 772 C CA . ALA A 1 93 ? 11.240 3.703 18.335 1.00 45.25 93 ALA A CA 1
ATOM 773 C C . ALA A 1 93 ? 11.822 2.759 17.258 1.00 45.25 93 ALA A C 1
ATOM 775 O O . ALA A 1 93 ? 13.041 2.647 17.167 1.00 45.25 93 ALA A O 1
ATOM 776 N N . GLU A 1 94 ? 11.003 2.109 16.421 1.00 51.03 94 GLU A N 1
ATOM 777 C CA . GLU A 1 94 ? 11.480 1.204 15.352 1.00 51.03 94 GLU A CA 1
ATOM 778 C C . GLU A 1 94 ? 10.990 1.590 13.938 1.00 51.03 94 GLU A C 1
ATOM 780 O O . GLU A 1 94 ? 10.684 0.728 13.117 1.00 51.03 94 GLU A O 1
ATOM 785 N N . ILE A 1 95 ? 10.930 2.885 13.609 1.00 54.28 95 ILE A N 1
ATOM 786 C CA . ILE A 1 95 ? 10.510 3.365 12.269 1.00 54.28 95 ILE A CA 1
ATOM 787 C C . ILE A 1 95 ? 11.478 2.928 11.140 1.00 54.28 95 ILE A C 1
ATOM 789 O O . ILE A 1 95 ? 11.143 3.004 9.963 1.00 54.28 95 ILE A O 1
ATOM 793 N N . ASP A 1 96 ? 12.656 2.391 11.464 1.00 54.44 96 ASP A N 1
ATOM 794 C CA . ASP A 1 96 ? 13.758 2.272 10.502 1.00 54.44 96 ASP A CA 1
ATOM 795 C C . ASP A 1 96 ? 13.877 0.924 9.757 1.00 54.44 96 ASP A C 1
ATOM 797 O O . ASP A 1 96 ? 14.881 0.651 9.102 1.00 54.44 96 ASP A O 1
ATOM 801 N N . LYS A 1 97 ? 12.863 0.048 9.811 1.00 72.69 97 LYS A N 1
ATOM 802 C CA . LYS A 1 97 ? 12.870 -1.233 9.067 1.00 72.69 97 LYS A CA 1
ATOM 803 C C . LYS A 1 97 ? 12.174 -1.105 7.711 1.00 72.69 97 LYS A C 1
ATOM 805 O O . LYS A 1 97 ? 11.213 -1.813 7.414 1.00 72.69 97 LYS A O 1
ATOM 810 N N . HIS A 1 98 ? 12.676 -0.207 6.869 1.00 87.81 98 HIS A N 1
ATOM 811 C CA . HIS A 1 98 ? 12.271 -0.152 5.468 1.00 87.81 98 HIS A CA 1
ATOM 812 C C . HIS A 1 98 ? 12.926 -1.311 4.693 1.00 87.81 98 HIS A C 1
ATOM 814 O O . HIS A 1 98 ? 14.140 -1.502 4.745 1.00 87.81 98 HIS A O 1
ATOM 820 N N . ILE A 1 99 ? 12.130 -2.090 3.963 1.00 92.88 99 ILE A N 1
ATOM 821 C CA . ILE A 1 99 ? 12.588 -3.222 3.152 1.00 92.88 99 ILE A CA 1
ATOM 822 C C . ILE A 1 99 ? 12.408 -2.865 1.684 1.00 92.88 99 ILE A C 1
ATOM 824 O O . ILE A 1 99 ? 11.278 -2.707 1.218 1.00 92.88 99 ILE A O 1
ATOM 828 N N . LYS A 1 100 ? 13.515 -2.786 0.941 1.00 95.56 100 LYS A N 1
ATOM 829 C CA . LYS A 1 100 ? 13.468 -2.739 -0.521 1.00 95.56 100 LYS A CA 1
ATOM 830 C C . LYS A 1 100 ? 12.948 -4.076 -1.046 1.00 95.56 100 LYS A C 1
ATOM 832 O O . LYS A 1 100 ? 13.541 -5.119 -0.782 1.00 95.56 100 LYS A O 1
ATOM 837 N N . ILE A 1 101 ? 11.838 -4.031 -1.775 1.00 96.88 101 ILE A N 1
ATOM 838 C CA . ILE A 1 101 ? 11.224 -5.190 -2.424 1.00 96.88 101 ILE A CA 1
ATOM 839 C C . ILE A 1 101 ? 11.916 -5.451 -3.759 1.00 96.88 101 ILE A C 1
ATOM 841 O O . ILE A 1 101 ? 12.359 -6.570 -4.006 1.00 96.88 101 ILE A O 1
ATOM 845 N N . THR A 1 102 ? 11.990 -4.431 -4.618 1.00 97.69 102 THR A N 1
ATOM 846 C CA . THR A 1 102 ? 12.571 -4.540 -5.962 1.00 97.69 102 THR A CA 1
ATOM 847 C C . THR A 1 102 ? 12.828 -3.169 -6.588 1.00 97.69 102 THR A C 1
ATOM 849 O O . THR A 1 102 ? 12.312 -2.158 -6.110 1.00 97.69 102 THR A O 1
ATOM 852 N N . ASP A 1 103 ? 13.614 -3.156 -7.660 1.00 97.50 103 ASP A N 1
ATOM 853 C CA . ASP A 1 103 ? 13.754 -2.028 -8.581 1.00 97.50 103 ASP A CA 1
ATOM 854 C C . ASP A 1 103 ? 12.627 -2.063 -9.629 1.00 97.50 103 ASP A C 1
ATOM 856 O O . ASP A 1 103 ? 12.258 -3.135 -10.126 1.00 97.50 103 ASP A O 1
ATOM 860 N N . LEU A 1 104 ? 12.081 -0.892 -9.951 1.00 97.31 104 LEU A N 1
ATOM 861 C CA . LEU A 1 104 ? 11.028 -0.692 -10.946 1.00 97.31 104 LEU A CA 1
ATOM 862 C C . LEU A 1 104 ? 11.546 0.115 -12.139 1.00 97.31 104 LEU A C 1
ATOM 864 O O . LEU A 1 104 ? 12.595 0.761 -12.074 1.00 97.31 104 LEU A O 1
ATOM 868 N N . ASP A 1 105 ? 10.778 0.123 -13.227 1.00 95.50 105 ASP A N 1
ATOM 869 C CA . ASP A 1 105 ? 11.035 1.049 -14.326 1.00 95.50 105 ASP A CA 1
ATOM 870 C C . ASP A 1 105 ? 10.807 2.509 -13.885 1.00 95.50 105 ASP A C 1
ATOM 872 O O . ASP A 1 105 ? 9.921 2.820 -13.084 1.00 95.50 105 ASP A O 1
ATOM 876 N N . THR A 1 106 ? 11.568 3.442 -14.464 1.00 95.88 106 THR A N 1
ATOM 877 C CA . THR A 1 106 ? 11.453 4.890 -14.188 1.00 95.88 106 THR A CA 1
ATOM 878 C C . THR A 1 106 ? 10.092 5.507 -14.546 1.00 95.88 106 THR A C 1
ATOM 880 O O . THR A 1 106 ? 9.795 6.654 -14.212 1.00 95.88 106 THR A O 1
ATOM 883 N N . SER A 1 107 ? 9.245 4.765 -15.248 1.00 95.81 107 SER A N 1
ATOM 884 C CA . SER A 1 107 ? 7.877 5.147 -15.572 1.00 95.81 107 SER A CA 1
ATOM 885 C C . SER A 1 107 ? 6.842 4.627 -14.570 1.00 95.81 107 SER A C 1
ATOM 887 O O . SER A 1 107 ? 5.658 4.893 -14.772 1.00 95.81 107 SER A O 1
ATOM 889 N N . ALA A 1 108 ? 7.244 3.910 -13.513 1.00 97.19 108 ALA A N 1
ATOM 890 C CA . ALA A 1 108 ? 6.323 3.338 -12.536 1.00 97.19 108 ALA A CA 1
ATOM 891 C C . ALA A 1 108 ? 5.495 4.415 -11.806 1.00 97.19 108 ALA A C 1
ATOM 893 O O . ALA A 1 108 ? 6.048 5.342 -11.211 1.00 97.19 108 ALA A O 1
ATOM 894 N N . HIS A 1 109 ? 4.165 4.290 -11.844 1.00 95.75 109 HIS A N 1
ATOM 895 C CA . HIS A 1 109 ? 3.217 5.199 -11.182 1.00 95.75 109 HIS A CA 1
ATOM 896 C C . HIS A 1 109 ? 1.874 4.508 -10.878 1.00 95.75 109 HIS A C 1
ATOM 898 O O . HIS A 1 109 ? 1.659 3.361 -11.272 1.00 95.75 109 HIS A O 1
ATOM 904 N N . ASN A 1 110 ? 0.959 5.202 -10.187 1.00 96.44 110 ASN A N 1
ATOM 905 C CA . ASN A 1 110 ? -0.382 4.716 -9.830 1.00 96.44 110 ASN A CA 1
ATOM 906 C C . ASN A 1 110 ? -0.377 3.391 -9.039 1.00 96.44 110 ASN A C 1
ATOM 908 O O . ASN A 1 110 ? -1.043 2.424 -9.414 1.00 96.44 110 ASN A O 1
ATOM 912 N N . LEU A 1 111 ? 0.376 3.348 -7.937 1.00 97.62 111 LEU A N 1
ATOM 913 C CA . LEU A 1 111 ? 0.442 2.182 -7.055 1.00 97.62 111 LEU A CA 1
ATOM 914 C C . LEU A 1 111 ? -0.908 1.934 -6.361 1.00 97.62 111 LEU A C 1
ATOM 916 O O . LEU A 1 111 ? -1.469 2.826 -5.723 1.00 97.62 111 LEU A O 1
ATOM 920 N N . CYS A 1 112 ? -1.407 0.704 -6.415 1.00 97.12 112 CYS A N 1
ATOM 921 C CA . CYS A 1 112 ? -2.584 0.276 -5.670 1.00 97.12 112 CYS A CA 1
ATOM 922 C C . CYS A 1 112 ? -2.426 -1.151 -5.132 1.00 97.12 112 CYS A C 1
ATOM 924 O O . CYS A 1 112 ? -1.495 -1.879 -5.483 1.00 97.12 112 CYS A O 1
ATOM 926 N N . ILE A 1 113 ? -3.327 -1.540 -4.229 1.00 97.12 113 ILE A N 1
ATOM 927 C CA . ILE A 1 113 ? -3.287 -2.834 -3.550 1.00 97.12 113 ILE A CA 1
ATOM 928 C C . ILE A 1 113 ? -4.655 -3.509 -3.585 1.00 97.12 113 ILE A C 1
ATOM 930 O O . ILE A 1 113 ? -5.676 -2.894 -3.284 1.00 97.12 113 ILE A O 1
ATOM 934 N N . ASP A 1 114 ? -4.659 -4.801 -3.896 1.00 96.75 114 ASP A N 1
ATOM 935 C CA . ASP A 1 114 ? -5.764 -5.696 -3.577 1.00 96.75 114 ASP A CA 1
ATOM 936 C C . ASP A 1 114 ? -5.453 -6.380 -2.245 1.00 96.75 114 ASP A C 1
ATOM 938 O O . ASP A 1 114 ? -4.633 -7.299 -2.169 1.00 96.75 114 ASP A O 1
ATOM 942 N N . TRP A 1 115 ? -6.093 -5.909 -1.175 1.00 94.38 115 TRP A N 1
ATOM 943 C CA . TRP A 1 115 ? -5.861 -6.427 0.172 1.00 94.38 115 TRP A CA 1
ATOM 944 C C . TRP A 1 115 ? -6.448 -7.826 0.399 1.00 94.38 115 TRP A C 1
ATOM 946 O O . TRP A 1 115 ? -6.110 -8.452 1.398 1.00 94.38 115 TRP A O 1
ATOM 956 N N . ILE A 1 116 ? -7.341 -8.323 -0.470 1.00 93.81 116 ILE A N 1
ATOM 957 C CA . ILE A 1 116 ? -8.000 -9.623 -0.274 1.00 93.81 116 ILE A CA 1
ATOM 958 C C . ILE A 1 116 ? -7.052 -10.732 -0.714 1.00 93.81 116 ILE A C 1
ATOM 960 O O . ILE A 1 116 ? -6.772 -11.654 0.049 1.00 93.81 116 ILE A O 1
ATOM 964 N N . ILE A 1 117 ? -6.544 -10.623 -1.941 1.00 95.62 117 ILE A N 1
ATOM 965 C CA . ILE A 1 117 ? -5.615 -11.607 -2.517 1.00 95.62 117 ILE A CA 1
ATOM 966 C C . ILE A 1 117 ? -4.147 -11.193 -2.379 1.00 95.62 117 ILE A C 1
ATOM 968 O O . ILE A 1 117 ? -3.272 -11.927 -2.822 1.00 95.62 117 ILE A O 1
ATOM 972 N N . ARG A 1 118 ? -3.880 -10.052 -1.731 1.00 95.94 118 ARG A N 1
ATOM 973 C CA . ARG A 1 118 ? -2.543 -9.557 -1.369 1.00 95.94 118 ARG A CA 1
ATOM 974 C C . ARG A 1 118 ? -1.637 -9.331 -2.580 1.00 95.94 118 ARG A C 1
ATOM 976 O O . ARG A 1 118 ? -0.499 -9.792 -2.612 1.00 95.94 118 ARG A O 1
ATOM 983 N N . ASN A 1 119 ? -2.144 -8.587 -3.558 1.00 97.38 119 ASN A N 1
ATOM 984 C CA . ASN A 1 119 ? -1.382 -8.197 -4.744 1.00 97.38 119 ASN A CA 1
ATOM 985 C C . ASN A 1 119 ? -1.168 -6.683 -4.786 1.00 97.38 119 ASN A C 1
ATOM 987 O O . ASN A 1 119 ? -2.109 -5.925 -4.545 1.00 97.38 119 ASN A O 1
ATOM 991 N N . LEU A 1 120 ? 0.045 -6.255 -5.139 1.00 97.94 120 LEU A N 1
ATOM 992 C CA . LEU A 1 120 ? 0.324 -4.877 -5.542 1.00 97.94 120 LEU A CA 1
ATOM 993 C C . LEU A 1 120 ? 0.225 -4.745 -7.054 1.00 97.94 120 LEU A C 1
ATOM 995 O O . LEU A 1 120 ? 0.635 -5.648 -7.785 1.00 97.94 120 LEU A O 1
ATOM 999 N N . TYR A 1 121 ? -0.266 -3.592 -7.494 1.00 98.31 121 TYR A N 1
ATOM 1000 C CA . TYR A 1 121 ? -0.325 -3.228 -8.899 1.00 98.31 121 TYR A CA 1
ATOM 1001 C C . TYR A 1 121 ? 0.187 -1.812 -9.108 1.00 98.31 121 TYR A C 1
ATOM 1003 O O . TYR A 1 121 ? -0.026 -0.940 -8.269 1.00 98.31 121 TYR A O 1
ATOM 1011 N N . TRP A 1 122 ? 0.842 -1.585 -10.236 1.00 98.12 122 TRP A N 1
ATOM 1012 C CA . TRP A 1 122 ? 1.270 -0.264 -10.687 1.00 98.12 122 TRP A CA 1
ATOM 1013 C C . TRP A 1 122 ? 1.301 -0.239 -12.213 1.00 98.12 122 TRP A C 1
ATOM 1015 O O . TRP A 1 122 ? 1.140 -1.271 -12.866 1.00 98.12 122 TRP A O 1
ATOM 1025 N N . ILE A 1 123 ? 1.478 0.944 -12.786 1.00 97.56 123 ILE A N 1
ATOM 1026 C CA . ILE A 1 123 ? 1.583 1.131 -14.229 1.00 97.56 123 ILE A CA 1
ATOM 1027 C C . ILE A 1 123 ? 3.035 1.404 -14.589 1.00 97.56 123 ILE A C 1
ATOM 1029 O O . ILE A 1 123 ? 3.636 2.308 -14.019 1.00 97.56 123 ILE A O 1
ATOM 1033 N N . GLU A 1 124 ? 3.558 0.695 -15.586 1.00 96.69 124 GLU A N 1
ATOM 1034 C CA . GLU A 1 124 ? 4.832 1.018 -16.241 1.00 96.69 124 GLU A CA 1
ATOM 1035 C C . GLU A 1 124 ? 4.609 1.254 -17.729 1.00 96.69 124 GLU A C 1
ATOM 1037 O O . GLU A 1 124 ? 3.806 0.585 -18.378 1.00 96.69 124 GLU A O 1
ATOM 1042 N N . SER A 1 125 ? 5.315 2.227 -18.289 1.00 93.88 125 SER A N 1
ATOM 1043 C CA . SER A 1 125 ? 5.211 2.601 -19.693 1.00 93.88 125 SER A CA 1
ATOM 1044 C C . SER A 1 125 ? 6.454 2.185 -20.466 1.00 93.88 125 SER A C 1
ATOM 1046 O O . SER A 1 125 ? 7.556 2.645 -20.194 1.00 93.88 125 SER A O 1
ATOM 1048 N N . SER A 1 126 ? 6.255 1.376 -21.502 1.00 85.38 126 SER A N 1
ATOM 1049 C CA . SER A 1 126 ? 7.292 0.989 -22.457 1.00 85.38 126 SER A CA 1
ATOM 1050 C C . SER A 1 126 ? 6.802 1.264 -23.871 1.00 85.38 126 SER A C 1
ATOM 1052 O O . SER A 1 126 ? 5.675 0.918 -24.221 1.00 85.38 126 SER A O 1
ATOM 1054 N N . ASN A 1 127 ? 7.626 1.912 -24.698 1.00 83.00 127 ASN A N 1
ATOM 1055 C CA . ASN A 1 127 ? 7.341 2.142 -26.121 1.00 83.00 127 ASN A CA 1
ATOM 1056 C C . ASN A 1 127 ? 5.930 2.704 -26.414 1.00 83.00 127 ASN A C 1
ATOM 1058 O O . ASN A 1 127 ? 5.261 2.248 -27.335 1.00 83.00 127 ASN A O 1
ATOM 1062 N N . GLN A 1 128 ? 5.485 3.710 -25.645 1.00 84.12 128 GLN A N 1
ATOM 1063 C CA . GLN A 1 128 ? 4.155 4.352 -25.751 1.00 84.12 128 GLN A CA 1
ATOM 1064 C C . GLN A 1 128 ? 2.961 3.474 -25.333 1.00 84.12 128 GLN A C 1
ATOM 1066 O O . GLN A 1 128 ? 1.814 3.886 -25.490 1.00 84.12 128 GLN A O 1
ATOM 1071 N N . THR A 1 129 ? 3.216 2.295 -24.773 1.00 90.25 129 THR A N 1
ATOM 1072 C CA . THR A 1 129 ? 2.196 1.429 -24.174 1.00 90.25 129 THR A CA 1
ATOM 1073 C C . THR A 1 129 ? 2.357 1.418 -22.664 1.00 90.25 129 THR A C 1
ATOM 1075 O O . THR A 1 129 ? 3.474 1.306 -22.162 1.00 90.25 129 THR A O 1
ATOM 1078 N N . SER A 1 130 ? 1.249 1.573 -21.947 1.00 94.81 130 SER A N 1
ATOM 1079 C CA . SER A 1 13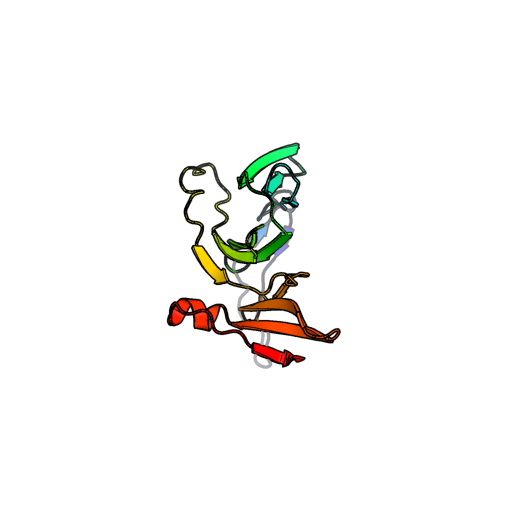0 ? 1.208 1.461 -20.492 1.00 94.81 130 SER A CA 1
ATOM 1080 C C . SER A 1 130 ? 0.707 0.074 -20.137 1.00 94.81 130 SER A C 1
ATOM 1082 O O . SER A 1 130 ? -0.382 -0.302 -20.565 1.00 94.81 130 SER A O 1
ATOM 1084 N N . ASN A 1 131 ? 1.505 -0.651 -19.368 1.00 96.38 131 ASN A N 1
ATOM 1085 C CA . ASN A 1 131 ? 1.189 -1.986 -18.904 1.00 96.38 131 ASN A CA 1
ATOM 1086 C C . ASN A 1 131 ? 0.849 -1.957 -17.420 1.00 96.38 131 ASN A C 1
ATOM 1088 O O . ASN A 1 131 ? 1.413 -1.156 -16.668 1.00 96.38 131 ASN A O 1
ATOM 1092 N N . ILE A 1 132 ? -0.040 -2.849 -16.993 1.00 97.69 132 ILE A N 1
ATOM 1093 C CA . ILE A 1 132 ? -0.302 -3.050 -15.566 1.00 97.69 132 ILE A CA 1
ATOM 1094 C C . ILE A 1 132 ? 0.623 -4.147 -15.066 1.00 97.69 132 ILE A C 1
ATOM 1096 O O . ILE A 1 132 ? 0.525 -5.296 -15.493 1.00 97.69 132 ILE A O 1
ATOM 1100 N N . MET A 1 133 ? 1.488 -3.790 -14.128 1.00 97.94 133 MET A N 1
ATOM 1101 C CA . MET A 1 133 ? 2.361 -4.722 -13.436 1.00 97.94 133 MET A CA 1
ATOM 1102 C C . MET A 1 133 ? 1.660 -5.279 -12.202 1.00 97.94 133 MET A C 1
ATOM 1104 O O . MET A 1 133 ? 0.886 -4.578 -11.549 1.00 97.94 133 MET A O 1
ATOM 1108 N N . LYS A 1 134 ? 1.930 -6.544 -11.881 1.00 98.31 134 LYS A N 1
ATOM 1109 C CA . LYS A 1 134 ? 1.355 -7.246 -10.731 1.00 98.31 134 LYS A CA 1
ATOM 1110 C C . LYS A 1 134 ? 2.437 -7.962 -9.931 1.00 98.31 134 LYS A C 1
ATOM 1112 O O . LYS A 1 134 ? 3.141 -8.797 -10.486 1.00 98.31 134 LYS A O 1
ATOM 1117 N N . LEU A 1 135 ? 2.475 -7.733 -8.618 1.00 98.12 135 LEU A N 1
ATOM 1118 C CA . LEU A 1 135 ? 3.318 -8.451 -7.654 1.00 98.12 135 LEU A CA 1
ATOM 1119 C C . LEU A 1 135 ? 2.459 -9.178 -6.613 1.00 98.12 135 LEU A C 1
ATOM 1121 O O . LEU A 1 135 ? 1.631 -8.550 -5.952 1.00 98.12 135 LEU A O 1
ATOM 1125 N N . ASP A 1 136 ? 2.715 -10.471 -6.410 1.00 97.31 136 ASP A N 1
ATOM 1126 C CA . ASP A 1 136 ? 2.123 -11.253 -5.317 1.00 97.31 136 ASP A CA 1
ATOM 1127 C C . ASP A 1 136 ? 2.939 -11.087 -4.027 1.00 97.31 136 ASP A C 1
ATOM 1129 O O . ASP A 1 136 ? 4.076 -11.558 -3.909 1.00 97.31 136 ASP A O 1
ATOM 1133 N N . LEU A 1 137 ? 2.349 -10.413 -3.036 1.00 96.50 137 LEU A N 1
ATOM 1134 C CA . LEU A 1 137 ? 2.994 -10.151 -1.749 1.00 96.50 137 LEU A CA 1
ATOM 1135 C C . LEU A 1 137 ? 3.136 -11.415 -0.901 1.00 96.50 137 LEU A C 1
ATOM 1137 O O . LEU A 1 137 ? 4.065 -11.510 -0.097 1.00 96.50 137 LEU A O 1
ATOM 1141 N N . THR A 1 138 ? 2.221 -12.375 -1.046 1.00 95.19 138 THR A N 1
ATOM 1142 C CA . THR A 1 138 ? 2.288 -13.648 -0.324 1.00 95.19 138 THR A CA 1
ATOM 1143 C C . THR A 1 138 ? 3.467 -14.461 -0.829 1.00 95.19 138 THR A C 1
ATOM 1145 O O . THR A 1 138 ? 4.253 -14.954 -0.020 1.00 95.19 138 THR A O 1
ATOM 1148 N N . LEU A 1 139 ? 3.619 -14.555 -2.151 1.00 96.19 139 LEU A N 1
ATOM 1149 C CA . LEU A 1 139 ? 4.747 -15.240 -2.763 1.00 96.19 139 LEU A CA 1
ATOM 1150 C C . LEU A 1 139 ? 6.063 -14.559 -2.382 1.00 96.19 139 LEU A C 1
ATOM 1152 O O . LEU A 1 139 ? 6.953 -15.230 -1.863 1.00 96.19 139 LEU A O 1
ATOM 1156 N N . TRP A 1 140 ? 6.161 -13.232 -2.541 1.00 95.31 140 TRP A N 1
ATOM 1157 C CA . TRP A 1 140 ? 7.356 -12.465 -2.168 1.00 95.31 140 TRP A CA 1
ATOM 1158 C C . TRP A 1 140 ? 7.785 -12.720 -0.716 1.00 95.31 140 TRP A C 1
ATOM 1160 O O . TRP A 1 140 ? 8.958 -12.986 -0.464 1.00 95.31 140 TRP A O 1
ATOM 1170 N N . GLN A 1 141 ? 6.853 -12.715 0.241 1.00 92.44 141 GLN A N 1
ATOM 1171 C CA . GLN A 1 141 ? 7.172 -12.971 1.651 1.00 92.44 141 GLN A CA 1
ATOM 1172 C C . GLN A 1 141 ? 7.644 -14.405 1.924 1.00 92.44 141 GLN A C 1
ATOM 1174 O O . GLN A 1 141 ? 8.387 -14.625 2.878 1.00 92.44 141 GLN A O 1
ATOM 1179 N N . GLN A 1 142 ? 7.216 -15.381 1.118 1.00 94.50 142 GLN A N 1
ATOM 1180 C CA . GLN A 1 142 ? 7.623 -16.779 1.269 1.00 94.50 142 GLN A CA 1
ATOM 1181 C C . GLN A 1 142 ? 9.015 -17.046 0.695 1.00 94.50 142 GLN A C 1
ATOM 1183 O O . GLN A 1 142 ? 9.793 -17.774 1.310 1.00 94.50 142 GLN A O 1
ATOM 1188 N N . ILE A 1 143 ? 9.322 -16.489 -0.480 1.00 95.31 143 ILE A N 1
ATOM 1189 C CA . ILE A 1 143 ? 10.564 -16.799 -1.209 1.00 95.31 143 ILE A CA 1
ATOM 1190 C C . ILE A 1 143 ? 11.646 -15.724 -1.062 1.00 95.31 143 ILE A C 1
ATOM 1192 O O . ILE A 1 143 ? 12.804 -15.983 -1.374 1.00 95.31 143 ILE A O 1
ATOM 1196 N N . GLY A 1 144 ? 11.290 -14.521 -0.604 1.00 91.94 144 GLY A N 1
ATOM 1197 C CA . GLY A 1 144 ? 12.204 -13.384 -0.447 1.00 91.94 144 GLY A CA 1
ATOM 1198 C C . GLY A 1 144 ? 12.634 -12.719 -1.760 1.00 91.94 144 GLY A C 1
ATOM 1199 O O . GLY A 1 144 ? 13.495 -11.846 -1.748 1.00 91.94 144 GLY A O 1
ATOM 1200 N N . ILE A 1 145 ? 12.046 -13.123 -2.887 1.00 92.19 145 ILE A N 1
ATOM 1201 C CA . ILE A 1 145 ? 12.335 -12.621 -4.233 1.00 92.19 145 ILE A CA 1
ATOM 1202 C C . ILE A 1 145 ? 11.048 -12.026 -4.791 1.00 92.19 145 ILE A C 1
ATOM 1204 O O . ILE A 1 145 ? 10.005 -12.680 -4.800 1.00 92.19 145 ILE A O 1
ATOM 1208 N N . ALA A 1 146 ? 11.114 -10.776 -5.237 1.00 94.88 146 ALA A N 1
ATOM 1209 C CA . ALA A 1 146 ? 9.993 -10.109 -5.874 1.00 94.88 146 ALA A CA 1
ATOM 1210 C C . ALA A 1 146 ? 9.912 -10.533 -7.343 1.00 94.88 146 ALA A C 1
ATOM 1212 O O . ALA A 1 146 ? 10.801 -10.224 -8.133 1.00 94.88 146 ALA A O 1
ATOM 1213 N N . ILE A 1 147 ? 8.848 -11.252 -7.691 1.00 94.00 147 ILE A N 1
ATOM 1214 C CA . ILE A 1 147 ? 8.535 -11.636 -9.067 1.00 94.00 147 ILE A CA 1
ATOM 1215 C C . ILE A 1 147 ? 7.245 -10.917 -9.438 1.00 94.00 147 ILE A C 1
ATOM 1217 O O . ILE A 1 147 ? 6.227 -11.096 -8.766 1.00 94.00 147 ILE A O 1
ATOM 1221 N N . TYR A 1 148 ? 7.310 -10.086 -10.470 1.00 96.19 148 TYR A N 1
ATOM 1222 C CA . TYR A 1 148 ? 6.168 -9.355 -10.991 1.00 96.19 148 TYR A CA 1
ATOM 1223 C C . TYR A 1 148 ? 6.119 -9.462 -12.507 1.00 96.19 148 TYR A C 1
ATOM 1225 O O . TYR A 1 148 ? 7.157 -9.540 -13.161 1.00 96.19 148 TYR A O 1
ATOM 1233 N N . ASP A 1 149 ? 4.906 -9.436 -13.047 1.00 95.94 149 ASP A N 1
ATOM 1234 C CA . ASP A 1 149 ? 4.653 -9.611 -14.473 1.00 95.94 149 ASP A CA 1
ATOM 1235 C C . ASP A 1 149 ? 3.662 -8.556 -14.976 1.00 95.94 149 ASP A C 1
ATOM 1237 O O . ASP A 1 149 ? 2.806 -8.079 -14.220 1.00 95.94 149 ASP A O 1
ATOM 1241 N N . SER A 1 150 ? 3.750 -8.231 -16.269 1.00 95.94 150 SER A N 1
ATOM 1242 C CA . SER A 1 150 ? 2.701 -7.479 -16.962 1.00 95.94 150 SER A CA 1
ATOM 1243 C C . SER A 1 150 ? 1.471 -8.368 -17.152 1.00 95.94 150 SER A C 1
ATOM 1245 O O . SER A 1 150 ? 1.580 -9.491 -17.653 1.00 95.94 150 SER A O 1
ATOM 1247 N N . ILE A 1 151 ? 0.299 -7.870 -16.756 1.00 96.00 151 ILE A N 1
ATOM 1248 C CA . ILE A 1 151 ? -0.985 -8.573 -16.905 1.00 96.00 151 ILE A CA 1
ATO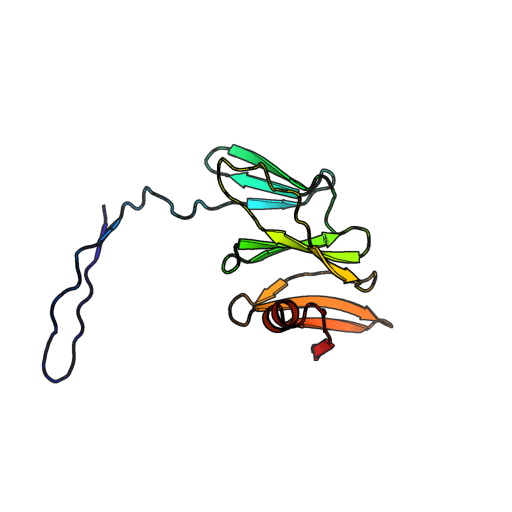M 1249 C C . ILE A 1 151 ? -1.893 -7.969 -17.980 1.00 96.00 151 ILE A C 1
ATOM 1251 O O . ILE A 1 151 ? -2.892 -8.598 -18.335 1.00 96.00 151 ILE A O 1
ATOM 1255 N N . LEU A 1 152 ? -1.562 -6.773 -18.472 1.00 87.75 152 LEU A N 1
ATOM 1256 C CA . LEU A 1 152 ? -2.283 -6.014 -19.495 1.00 87.75 152 LEU A CA 1
ATOM 1257 C C . LEU A 1 152 ? -1.317 -5.087 -20.221 1.00 87.75 152 LEU A C 1
ATOM 1259 O O . LEU A 1 152 ? -0.508 -4.469 -19.493 1.00 87.75 152 LEU A O 1
#

Secondary structure (DSSP, 8-state):
-EEE----EETTEE-PPPPPEEE-TTS-SSPPEEEEEETTEEEEEETTTTEEEEEESSPEEEEEEETTTTEEEEEETTSEEEEEE---SS-GGGTT--EEEEE--TT-EEEEEETTTTEEEEEEEETTEEEEEEEEHHHHHHHS---EEE--

Organism: Lasius niger (NCBI:txid67767)

Sequence (152 aa):
MFYFQVQAHNEVGTGPYTKRINISTSDEKPVPLLLTSSRRGMKVLDMDLQTDFAFNEYRSVEIIYSALERKIYWINEMWELISSDLYTGWDYAEIDKHIKITDLDTSAHNLCIDWIIRNLYWIESSNQTSNIMKLDLTLWQQIGIAIYDSIL

pLDDT: mean 89.27, std 11.01, range [45.25, 98.31]

InterPro domains:
  IPR011042 Six-bladed beta-propeller, TolB-like [G3DSA:2.120.10.30] (20-146)

Radius of gyration: 20.6 Å; chains: 1; bounding box: 50×45×51 Å

Foldseek 3Di:
DDKDWDWDADPVGIHDIDPIDDDDPVDDVPQDWDWDFDCQGIWIARPVVRDIDHLDRFGFQDWDAQPLQQKIWTQGPQQWIKIDHNDDDPPPPPSPPIDGQGHDPPQWADWDADNVQTKIWTWHDDPNDIFIKIWRPVVCVVPVHTDIDTPD